Protein AF-A0A1B6K3U2-F1 (afdb_monomer_lite)

pLDDT: mean 71.56, std 18.68, range [35.25, 95.81]

Foldseek 3Di:
DDDDPPPPPPPDPPDDDDPVCVPPDDDPDPDDDDPPCPPQADPVRDGDVVVVVVVLVCVVPVLPDLDDPVNVVVSVVVVVVCVVVVVVVPPPDDDPDDDDDDDPPPPQDPVNVVVVSVVSVD

Radius of gyration: 23.86 Å; chains: 1; bounding box: 73×41×43 Å

Secondary structure (DSSP, 8-state):
------------TTS---GGGTT-------PPPPTTTTTSB-TTS-B-HHHHHHHHHHHHT-TT-PPPHHHHHHHHHHHHHHHHTTTTS--S-----------------HHHHHHHHHHTT-

Sequence (122 aa):
DAASLKIDQERKPSLTRSQTDSNITYTAEETPEASGSTLYITKDGNIDFQVVLKAVHSVVLRDNICCTLRVCEVVYNLLELLMDMGVLSESSSETSESESIKPKNKVETPHGLAMNCVIRAL

Organism: NCBI:txid320908

Structure (mmCIF, N/CA/C/O backbone):
data_AF-A0A1B6K3U2-F1
#
_entry.id   AF-A0A1B6K3U2-F1
#
loop_
_atom_site.group_PDB
_atom_site.id
_atom_site.type_symbol
_atom_site.label_atom_id
_atom_site.label_alt_id
_atom_site.label_comp_id
_atom_site.label_asym_id
_atom_site.label_entity_id
_atom_site.label_seq_id
_atom_site.pdbx_PDB_ins_code
_atom_site.Cartn_x
_atom_site.Cartn_y
_atom_site.Cartn_z
_atom_site.occupancy
_atom_site.B_iso_or_equiv
_atom_site.auth_seq_id
_atom_site.auth_comp_id
_atom_site.auth_asym_id
_atom_site.auth_atom_id
_atom_site.pdbx_PDB_model_num
ATOM 1 N N . ASP A 1 1 ? -50.411 -29.924 22.843 1.00 41.22 1 ASP A N 1
ATOM 2 C CA . ASP A 1 1 ? -48.952 -30.064 23.000 1.00 41.22 1 ASP A CA 1
ATOM 3 C C . ASP A 1 1 ? -48.213 -29.951 21.683 1.00 41.22 1 ASP A C 1
ATOM 5 O O . ASP A 1 1 ? -48.407 -30.790 20.817 1.00 41.22 1 ASP A O 1
ATOM 9 N N . ALA A 1 2 ? -47.397 -28.909 21.542 1.00 38.41 2 ALA A N 1
ATOM 10 C CA . ALA A 1 2 ? -46.114 -28.917 20.831 1.00 38.41 2 ALA A CA 1
ATOM 11 C C . ALA A 1 2 ? -45.484 -27.544 21.086 1.00 38.41 2 ALA A C 1
ATOM 13 O O . ALA A 1 2 ? -45.951 -26.517 20.597 1.00 38.41 2 ALA A O 1
ATOM 14 N N . ALA A 1 3 ? -44.519 -27.543 21.997 1.00 41.69 3 ALA A N 1
ATOM 15 C CA . ALA A 1 3 ? -43.969 -26.372 22.640 1.00 41.69 3 ALA A CA 1
ATOM 16 C C . ALA A 1 3 ? -43.270 -25.413 21.666 1.00 41.69 3 ALA A C 1
ATOM 18 O O . ALA A 1 3 ? -42.500 -25.804 20.792 1.00 41.69 3 ALA A O 1
ATOM 19 N N . SER A 1 4 ? -43.527 -24.133 21.919 1.00 49.00 4 SER A N 1
ATOM 20 C CA . SER A 1 4 ? -42.742 -22.969 21.529 1.00 49.00 4 SER A CA 1
ATOM 21 C C . SER A 1 4 ? -41.245 -23.186 21.785 1.00 49.00 4 SER A C 1
ATOM 23 O O . SER A 1 4 ? -40.781 -23.004 22.908 1.00 49.00 4 SER A O 1
ATOM 25 N N . LEU A 1 5 ? -40.474 -23.491 20.743 1.00 46.06 5 LEU A N 1
ATOM 26 C CA . LEU A 1 5 ? -39.027 -23.272 20.738 1.00 46.06 5 LEU A CA 1
ATOM 27 C C . LEU A 1 5 ? -38.768 -21.857 20.213 1.00 46.06 5 LEU A C 1
ATOM 29 O O . LEU A 1 5 ? -38.360 -21.648 19.073 1.00 46.06 5 LEU A O 1
ATOM 33 N N . LYS A 1 6 ? -39.057 -20.863 21.062 1.00 46.00 6 LYS A N 1
ATOM 34 C CA . LYS A 1 6 ? -38.463 -19.534 20.925 1.00 46.00 6 LYS A CA 1
ATOM 35 C C . LYS A 1 6 ? -36.988 -19.698 21.254 1.00 46.00 6 LYS A C 1
ATOM 37 O O . LYS A 1 6 ? -36.611 -19.820 22.414 1.00 46.00 6 LYS A O 1
ATOM 42 N N . ILE A 1 7 ? -36.171 -19.767 20.214 1.00 46.78 7 ILE A N 1
ATOM 43 C CA . ILE A 1 7 ? -34.735 -19.573 20.342 1.00 46.78 7 ILE A CA 1
ATOM 44 C C . ILE A 1 7 ? -34.574 -18.073 20.593 1.00 46.78 7 ILE A C 1
ATOM 46 O O . ILE A 1 7 ? -34.478 -17.279 19.660 1.00 46.78 7 ILE A O 1
ATOM 50 N N . ASP A 1 8 ? -34.653 -17.673 21.862 1.00 46.75 8 ASP A N 1
ATOM 51 C CA . ASP A 1 8 ? -34.238 -16.352 22.325 1.00 46.75 8 ASP A CA 1
ATOM 52 C C . ASP A 1 8 ? -32.712 -16.279 22.182 1.00 46.75 8 ASP A C 1
ATOM 54 O O . ASP A 1 8 ? -31.950 -16.459 23.129 1.00 46.75 8 ASP A O 1
ATOM 58 N N . GLN A 1 9 ? -32.254 -16.092 20.943 1.00 54.59 9 GLN A N 1
ATOM 59 C CA . GLN A 1 9 ? -30.862 -15.807 20.649 1.00 54.59 9 GLN A CA 1
ATOM 60 C C . GLN A 1 9 ? -30.600 -14.380 21.129 1.00 54.59 9 GLN A C 1
ATOM 62 O O . GLN A 1 9 ? -30.983 -13.402 20.485 1.00 54.59 9 GLN A O 1
ATOM 67 N N . GLU A 1 10 ? -30.038 -14.293 22.332 1.00 48.62 10 GLU A N 1
ATOM 68 C CA . GLU A 1 10 ? -29.693 -13.066 23.039 1.00 48.62 10 GLU A CA 1
ATOM 69 C C . GLU A 1 10 ? -29.064 -12.045 22.073 1.00 48.62 10 GLU A C 1
ATOM 71 O O . GLU A 1 10 ? -28.015 -12.287 21.467 1.00 48.62 10 GLU A O 1
ATOM 76 N N . ARG A 1 11 ? -29.752 -10.911 21.867 1.00 53.94 11 ARG A N 1
ATOM 77 C CA . ARG A 1 11 ? -29.288 -9.832 20.986 1.00 53.94 11 ARG A CA 1
ATOM 78 C C . ARG A 1 11 ? -28.013 -9.240 21.577 1.00 53.94 11 ARG A C 1
ATOM 80 O O . ARG A 1 11 ? -28.082 -8.438 22.505 1.00 53.94 11 ARG A O 1
ATOM 87 N N . LYS A 1 12 ? -26.854 -9.609 21.030 1.00 53.44 12 LYS A N 1
ATOM 88 C CA . LYS A 1 12 ? -25.577 -9.009 21.427 1.00 53.44 12 LYS A CA 1
ATOM 89 C C . LYS A 1 12 ? -25.594 -7.499 21.122 1.00 53.44 12 LYS A C 1
ATOM 91 O O . LYS A 1 12 ? -25.833 -7.122 19.974 1.00 53.44 12 LYS A O 1
ATOM 96 N N . PRO A 1 13 ? -25.317 -6.630 22.110 1.00 57.91 13 PRO A N 1
ATOM 97 C CA . PRO A 1 13 ? -25.390 -5.172 21.971 1.00 57.91 13 PRO A CA 1
ATOM 98 C C . PRO A 1 13 ? -24.224 -4.554 21.174 1.00 57.91 13 PRO A C 1
ATOM 100 O O . PRO A 1 13 ? -24.108 -3.335 21.115 1.00 57.91 13 PRO A O 1
ATOM 103 N N . SER A 1 14 ? -23.346 -5.368 20.577 1.00 58.53 14 SER A N 1
ATOM 104 C CA . SER A 1 14 ? -22.093 -4.920 19.957 1.00 58.53 14 SER A CA 1
ATOM 105 C C . SER A 1 14 ? -22.188 -4.560 18.470 1.00 58.53 14 SER A C 1
ATOM 107 O O . SER A 1 14 ? -21.211 -4.069 17.919 1.00 58.53 14 SER A O 1
ATOM 109 N N . LEU A 1 15 ? -23.326 -4.788 17.804 1.00 63.44 15 LEU A N 1
ATOM 110 C CA . LEU A 1 15 ? -23.534 -4.357 16.416 1.00 63.44 15 LEU A CA 1
ATOM 111 C C . LEU A 1 15 ? -24.323 -3.046 16.393 1.00 63.44 15 LEU A C 1
ATOM 113 O O . LEU A 1 15 ? -25.499 -3.013 16.760 1.00 63.44 15 LEU A O 1
ATOM 117 N N . THR A 1 16 ? -23.683 -1.963 15.948 1.00 62.78 16 THR A N 1
ATOM 118 C CA . THR A 1 16 ? -24.354 -0.690 15.672 1.00 62.78 16 THR A CA 1
ATOM 119 C C . THR A 1 16 ? -25.385 -0.908 14.565 1.00 62.78 16 THR A C 1
ATOM 121 O O . THR A 1 16 ? -25.025 -1.109 13.409 1.00 62.78 16 THR A O 1
ATOM 124 N N . ARG A 1 17 ? -26.675 -0.895 14.911 1.00 73.44 17 ARG A N 1
ATOM 125 C CA . ARG A 1 17 ? -27.766 -1.044 13.939 1.00 73.44 17 ARG A CA 1
ATOM 126 C C . ARG A 1 17 ? -28.267 0.308 13.467 1.00 73.44 17 ARG A C 1
ATOM 128 O O . ARG A 1 17 ? -28.505 1.206 14.274 1.00 73.44 17 ARG A O 1
ATOM 135 N N . SER A 1 18 ? -28.480 0.429 12.163 1.00 68.62 18 SER A N 1
ATOM 136 C CA . SER A 1 18 ? -29.198 1.560 11.580 1.00 68.62 18 SER A CA 1
ATOM 137 C C . SER A 1 18 ? -30.717 1.371 11.715 1.00 68.62 18 SER A C 1
ATOM 139 O O . SER A 1 18 ? -31.207 0.273 11.981 1.00 68.62 18 SER A O 1
ATOM 141 N N . GLN A 1 19 ? -31.488 2.447 11.532 1.00 67.25 19 GLN A N 1
ATOM 142 C CA . GLN A 1 19 ? -32.940 2.449 11.764 1.00 67.25 19 GLN A CA 1
ATOM 143 C C . GLN A 1 19 ? -33.702 1.431 10.881 1.00 67.25 19 GLN A C 1
ATOM 145 O O . GLN A 1 19 ? -34.670 0.816 11.331 1.00 67.25 19 GLN A O 1
ATOM 150 N N . THR A 1 20 ? -33.248 1.192 9.648 1.00 78.00 20 THR A N 1
ATOM 151 C CA . THR A 1 20 ? -33.857 0.238 8.697 1.00 78.00 20 THR A CA 1
ATOM 152 C C . THR A 1 20 ? -33.454 -1.214 8.936 1.00 78.00 20 THR A C 1
ATOM 154 O O . THR A 1 20 ? -34.103 -2.131 8.444 1.00 78.00 20 THR A O 1
ATOM 157 N N . ASP A 1 21 ? -32.410 -1.437 9.720 1.00 79.50 21 ASP A N 1
ATOM 158 C CA . ASP A 1 21 ? -31.817 -2.748 9.957 1.00 79.50 21 ASP A CA 1
ATOM 159 C C . ASP A 1 21 ? -32.433 -3.457 11.182 1.00 79.50 21 ASP A C 1
ATOM 161 O O . ASP A 1 21 ? -31.951 -4.480 11.656 1.00 79.50 21 ASP A O 1
ATOM 165 N N . SER A 1 22 ? -33.545 -2.934 11.712 1.00 76.56 22 SER A N 1
ATOM 166 C CA . SER A 1 22 ? -34.179 -3.378 12.965 1.00 76.56 22 SER A CA 1
ATOM 167 C C . SER A 1 22 ? -34.652 -4.842 12.973 1.00 76.56 22 SER A C 1
ATOM 169 O O . SER A 1 22 ? -34.813 -5.416 14.048 1.00 76.56 22 SER A O 1
ATOM 171 N N . ASN A 1 23 ? -34.875 -5.453 11.801 1.00 72.31 23 ASN A N 1
ATOM 172 C CA . ASN A 1 23 ? -35.457 -6.798 11.670 1.00 72.31 23 ASN A CA 1
ATOM 173 C C . ASN A 1 23 ? -34.497 -7.854 11.090 1.00 72.31 23 ASN A C 1
ATOM 175 O O . ASN A 1 23 ? -34.912 -8.986 10.851 1.00 72.31 23 ASN A O 1
ATOM 179 N N . ILE A 1 24 ? -33.234 -7.502 10.835 1.00 79.06 24 ILE A N 1
ATOM 180 C CA . ILE A 1 24 ? -32.242 -8.432 10.279 1.00 79.06 24 ILE A CA 1
ATOM 181 C C . ILE A 1 24 ? -31.505 -9.111 11.425 1.00 79.06 24 ILE A C 1
ATOM 183 O O . ILE A 1 24 ? -30.828 -8.440 12.187 1.00 79.06 24 ILE A O 1
ATOM 187 N N . THR A 1 25 ? -31.595 -10.421 11.603 1.00 75.50 25 THR A N 1
ATOM 188 C CA . THR A 1 25 ? -30.801 -11.101 12.640 1.00 75.50 25 THR A CA 1
ATOM 189 C C . THR A 1 25 ? -29.393 -11.362 12.109 1.00 75.50 25 THR A C 1
ATOM 191 O O . THR A 1 25 ? -29.200 -12.298 11.343 1.00 75.50 25 THR A O 1
ATOM 194 N N . TYR A 1 26 ? -28.409 -10.550 12.513 1.00 70.25 26 TYR A N 1
ATOM 195 C CA . TYR A 1 26 ? -26.998 -10.863 12.276 1.00 70.25 26 TYR A CA 1
ATOM 196 C C . TYR A 1 26 ? -26.582 -11.944 13.258 1.00 70.25 26 TYR A C 1
ATOM 198 O O . TYR A 1 26 ? -26.519 -11.715 14.469 1.00 70.25 26 TYR A O 1
ATOM 206 N N . THR A 1 27 ? -26.317 -13.132 12.738 1.00 70.88 27 THR A N 1
ATOM 207 C CA . THR A 1 27 ? -25.537 -14.122 13.458 1.00 70.88 27 THR A CA 1
ATOM 208 C C . THR A 1 27 ? -24.079 -13.684 13.385 1.00 70.88 27 THR A C 1
ATOM 210 O O . THR A 1 27 ? -23.559 -13.376 12.317 1.00 70.88 27 THR A O 1
ATOM 213 N N . ALA A 1 28 ? -23.416 -13.604 14.540 1.00 67.31 28 ALA A N 1
ATOM 214 C CA . ALA A 1 28 ? -21.966 -13.456 14.601 1.00 67.31 28 ALA A CA 1
ATOM 215 C C . ALA A 1 28 ? -21.341 -14.811 14.248 1.00 67.31 28 ALA A C 1
ATOM 217 O O . ALA A 1 28 ? -20.806 -15.503 15.110 1.00 67.31 28 ALA A O 1
ATOM 218 N N . GLU A 1 29 ? -21.531 -15.242 13.006 1.00 70.81 29 GLU A N 1
ATOM 219 C CA . GLU A 1 29 ? -20.727 -16.312 12.448 1.00 70.81 29 GLU A CA 1
ATOM 220 C C . GLU A 1 29 ? -19.378 -15.700 12.101 1.00 70.81 29 GLU A C 1
ATOM 222 O O . GLU A 1 29 ? -19.293 -14.728 11.351 1.00 70.81 29 GLU A O 1
ATOM 227 N N . GLU A 1 30 ? -18.327 -16.237 12.712 1.00 67.88 30 GLU A N 1
ATOM 228 C CA . GLU A 1 30 ? -16.954 -15.945 12.330 1.00 67.88 30 GLU A CA 1
ATOM 229 C C . GLU A 1 30 ? -16.750 -16.534 10.934 1.00 67.88 30 GLU A C 1
ATOM 231 O O . GLU A 1 30 ? -16.401 -17.702 10.760 1.00 67.88 30 GLU A O 1
ATOM 236 N N . THR A 1 31 ? -17.096 -15.750 9.915 1.00 73.50 31 THR A N 1
ATOM 237 C CA . THR A 1 31 ? -16.851 -16.134 8.534 1.00 73.50 31 THR A CA 1
ATOM 238 C C . THR A 1 31 ? -15.346 -16.179 8.334 1.00 73.50 31 THR A C 1
ATOM 240 O O . THR A 1 31 ? -14.681 -15.179 8.629 1.00 73.50 31 THR A O 1
ATOM 243 N N . PRO A 1 32 ? -14.798 -17.300 7.838 1.00 80.19 32 PRO A N 1
ATOM 244 C CA . PRO A 1 32 ? -13.378 -17.383 7.584 1.00 80.19 32 PRO A CA 1
ATOM 245 C C . PRO A 1 32 ? -12.986 -16.296 6.594 1.00 80.19 32 PRO A C 1
ATOM 247 O O . PRO A 1 32 ? -13.741 -15.942 5.683 1.00 80.19 32 PRO A O 1
ATOM 250 N N . GLU A 1 33 ? -11.784 -15.782 6.792 1.00 81.56 33 GLU A N 1
ATOM 251 C CA . GLU A 1 33 ? -11.205 -14.802 5.903 1.00 81.56 33 GLU A CA 1
ATOM 252 C C . GLU A 1 33 ? -11.225 -15.297 4.442 1.00 81.56 33 GLU A C 1
ATOM 254 O O . GLU A 1 33 ? -11.000 -16.480 4.158 1.00 81.56 33 GLU A O 1
ATOM 259 N N . ALA A 1 34 ? -11.525 -14.391 3.506 1.00 85.50 34 ALA A N 1
ATOM 260 C CA . ALA A 1 34 ? -11.593 -14.732 2.095 1.00 85.50 34 ALA A CA 1
ATOM 261 C C . ALA A 1 34 ? -10.243 -15.280 1.605 1.00 85.50 34 ALA A C 1
ATOM 263 O O . ALA A 1 34 ? -9.166 -14.804 1.969 1.00 85.50 34 ALA A O 1
ATOM 264 N N . SER A 1 35 ? -10.287 -16.292 0.737 1.00 87.62 35 SER A N 1
ATOM 265 C CA . SER A 1 35 ? -9.061 -16.857 0.172 1.00 87.62 35 SER A CA 1
ATOM 266 C C . SER A 1 35 ? -8.249 -15.778 -0.547 1.00 87.62 35 SER A C 1
ATOM 268 O O . SER A 1 35 ? -8.754 -15.106 -1.443 1.00 87.62 35 SER A O 1
ATOM 270 N N . GLY A 1 36 ? -6.981 -15.632 -0.162 1.00 84.75 36 GLY A N 1
ATOM 271 C CA . GLY A 1 36 ? -6.067 -14.646 -0.737 1.00 84.75 36 GLY A CA 1
ATOM 272 C C . GLY A 1 36 ? -6.008 -13.308 -0.001 1.00 84.75 36 GLY A C 1
ATOM 273 O O . GLY A 1 36 ? -5.080 -12.550 -0.271 1.00 84.75 36 GLY A O 1
ATOM 274 N N . SER A 1 37 ? -6.909 -13.030 0.948 1.00 85.88 37 SER A N 1
ATOM 275 C CA . SER A 1 37 ? -6.722 -11.894 1.861 1.00 85.88 37 SER A CA 1
ATOM 276 C C . SER A 1 37 ? -5.920 -12.268 3.104 1.00 85.88 37 SER A C 1
ATOM 278 O O . SER A 1 37 ? -5.434 -11.370 3.777 1.00 85.88 37 SER A O 1
ATOM 280 N N . THR A 1 38 ? -5.706 -13.567 3.358 1.00 86.25 38 THR A N 1
ATOM 281 C CA . THR A 1 38 ? -5.003 -14.089 4.538 1.00 86.25 38 THR A CA 1
ATOM 282 C C . THR A 1 38 ? -3.754 -13.279 4.879 1.00 86.25 38 THR A C 1
ATOM 284 O O . THR A 1 38 ? -2.873 -13.124 4.033 1.00 86.25 38 THR A O 1
ATOM 287 N N . LEU A 1 39 ? -3.671 -12.817 6.134 1.00 87.62 39 LEU A N 1
ATOM 288 C CA . LEU A 1 39 ? -2.618 -11.949 6.699 1.00 87.62 39 LEU A CA 1
ATOM 289 C C . LEU A 1 39 ? -2.716 -10.455 6.354 1.00 87.62 39 LEU A C 1
ATOM 291 O O . LEU A 1 39 ? -1.940 -9.680 6.905 1.00 87.62 39 LEU A O 1
ATOM 295 N N . TYR A 1 40 ? -3.641 -10.031 5.493 1.00 92.69 40 TYR A N 1
ATOM 296 C CA . TYR A 1 40 ? -3.907 -8.609 5.240 1.00 92.69 40 TYR A CA 1
ATOM 297 C C . TYR A 1 40 ? -5.036 -8.052 6.108 1.00 92.69 40 TYR A C 1
ATOM 299 O O . TYR A 1 40 ? -5.181 -6.833 6.174 1.00 92.69 40 TYR A O 1
ATOM 307 N N . ILE A 1 41 ? -5.830 -8.907 6.758 1.00 92.62 41 ILE A N 1
ATOM 308 C CA . ILE A 1 41 ? -6.945 -8.497 7.613 1.00 92.62 41 ILE A CA 1
ATOM 309 C C . ILE A 1 41 ? -6.590 -8.717 9.088 1.00 92.62 41 ILE A C 1
ATOM 311 O O . ILE A 1 41 ? -6.122 -9.784 9.487 1.00 92.62 41 ILE A O 1
ATOM 315 N N . THR A 1 42 ? -6.797 -7.692 9.914 1.00 89.56 42 THR A N 1
ATOM 316 C CA . THR A 1 42 ? -6.600 -7.755 11.364 1.00 89.56 42 THR A CA 1
ATOM 317 C C . THR A 1 42 ? -7.753 -8.498 12.039 1.00 89.56 42 THR A C 1
ATOM 319 O O . THR A 1 42 ? -8.846 -8.630 11.490 1.00 89.56 42 THR A O 1
ATOM 322 N N . LYS A 1 43 ? -7.552 -8.925 13.291 1.00 85.31 43 LYS A N 1
ATOM 323 C CA . LYS A 1 43 ? -8.608 -9.535 14.127 1.00 85.31 43 LYS A CA 1
ATOM 324 C C . LYS A 1 43 ? -9.858 -8.656 14.296 1.00 85.31 43 LYS A C 1
ATOM 326 O O . LYS A 1 43 ? -10.930 -9.171 14.588 1.00 85.31 43 LYS A O 1
ATOM 331 N N . ASP A 1 44 ? -9.707 -7.343 14.124 1.00 85.50 44 ASP A N 1
ATOM 332 C CA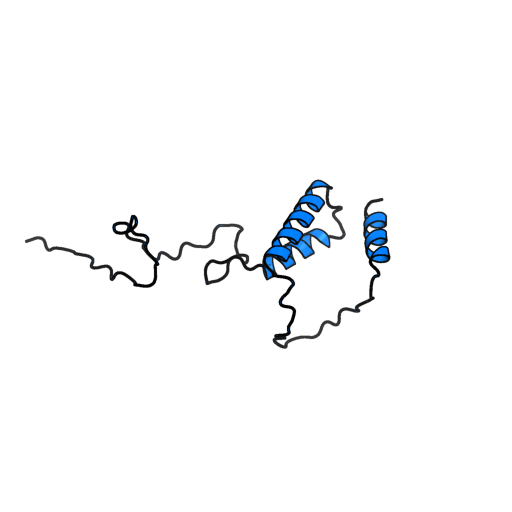 . ASP A 1 44 ? -10.787 -6.362 14.237 1.00 85.50 44 ASP A CA 1
ATOM 333 C C . ASP A 1 44 ? -11.531 -6.168 12.899 1.00 85.50 44 ASP A C 1
ATOM 335 O O . ASP A 1 44 ? -12.440 -5.345 12.809 1.00 85.50 44 ASP A O 1
ATOM 339 N N . GLY A 1 45 ? -11.143 -6.911 11.854 1.00 85.94 45 GLY A N 1
ATOM 340 C CA . GLY A 1 45 ? -11.744 -6.866 10.520 1.00 85.94 45 GLY A CA 1
ATOM 341 C C . GLY A 1 45 ? -11.242 -5.724 9.632 1.00 85.94 45 GLY A C 1
ATOM 342 O O . GLY A 1 45 ? -11.815 -5.486 8.571 1.00 85.94 45 GLY A O 1
ATOM 343 N N . ASN A 1 46 ? -10.187 -5.014 10.044 1.00 90.25 46 ASN A N 1
ATOM 344 C CA . ASN A 1 46 ? -9.594 -3.914 9.277 1.00 90.25 46 ASN A CA 1
ATOM 345 C C . ASN A 1 46 ? -8.428 -4.399 8.410 1.00 90.25 46 ASN A C 1
ATOM 347 O O . ASN A 1 46 ? -7.907 -5.489 8.614 1.00 90.25 46 ASN A O 1
ATOM 351 N N . ILE A 1 47 ? -7.979 -3.570 7.468 1.00 91.38 47 ILE A N 1
ATOM 352 C CA . ILE A 1 47 ? -6.785 -3.859 6.664 1.00 91.38 47 ILE A CA 1
ATOM 353 C C . ILE A 1 47 ? -5.525 -3.517 7.472 1.00 91.38 47 ILE A C 1
ATOM 355 O O . ILE A 1 47 ? -5.405 -2.414 8.003 1.00 91.38 47 ILE A O 1
ATOM 359 N N . ASP A 1 48 ? -4.564 -4.438 7.528 1.00 92.25 48 ASP A N 1
ATOM 360 C CA . ASP A 1 48 ? -3.228 -4.193 8.074 1.00 92.25 48 ASP A CA 1
ATOM 361 C C . ASP A 1 48 ? -2.353 -3.475 7.034 1.00 92.25 48 ASP A C 1
ATOM 363 O O . ASP A 1 48 ? -1.739 -4.081 6.146 1.00 92.25 48 ASP A O 1
ATOM 367 N N . PHE A 1 49 ? -2.282 -2.148 7.146 1.00 92.06 49 PHE A N 1
ATOM 368 C CA . PHE A 1 49 ? -1.504 -1.323 6.224 1.00 92.06 49 PHE A CA 1
ATOM 369 C C . PHE A 1 49 ? 0.011 -1.566 6.298 1.00 92.06 49 PHE A C 1
ATOM 371 O O . PHE A 1 49 ? 0.704 -1.327 5.304 1.00 92.06 49 PHE A O 1
ATOM 378 N N . GLN A 1 50 ? 0.550 -2.090 7.407 1.00 91.12 50 GLN A N 1
ATOM 379 C CA . GLN A 1 50 ? 1.969 -2.451 7.466 1.00 91.12 50 GLN A CA 1
ATOM 380 C C . GLN A 1 50 ? 2.265 -3.672 6.597 1.00 91.12 50 GLN A C 1
ATOM 382 O O . GLN A 1 50 ? 3.298 -3.714 5.920 1.00 91.12 50 GLN A O 1
ATOM 387 N N . VAL A 1 51 ? 1.375 -4.667 6.590 1.00 92.88 5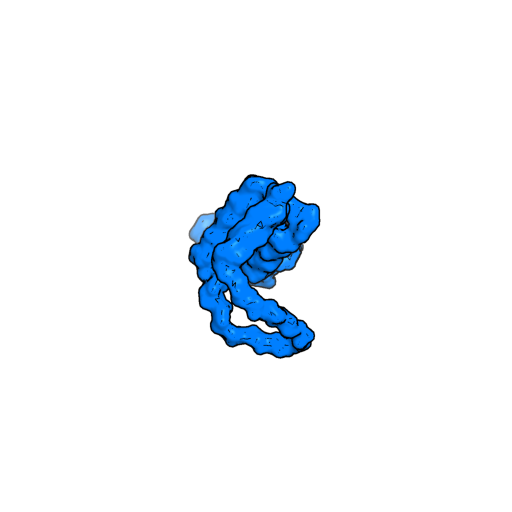1 VAL A N 1
ATOM 388 C CA . VAL A 1 51 ? 1.509 -5.846 5.720 1.00 92.88 51 VAL A CA 1
ATOM 389 C C . VAL A 1 51 ? 1.368 -5.448 4.252 1.00 92.88 51 VAL A C 1
ATOM 391 O O . VAL A 1 51 ? 2.185 -5.872 3.430 1.00 92.88 51 VAL A O 1
ATOM 394 N N . VAL A 1 52 ? 0.419 -4.565 3.926 1.00 93.19 52 VAL A N 1
ATOM 395 C CA . VAL A 1 52 ? 0.279 -4.000 2.571 1.00 93.19 52 VAL A CA 1
ATOM 396 C C . VAL A 1 52 ? 1.570 -3.307 2.133 1.00 93.19 52 VAL A C 1
ATOM 398 O O . VAL A 1 52 ? 2.091 -3.606 1.059 1.00 93.19 52 VAL A O 1
ATOM 401 N N . LEU A 1 53 ? 2.146 -2.440 2.970 1.00 92.38 53 LEU A N 1
ATOM 402 C CA . LEU A 1 53 ? 3.381 -1.726 2.638 1.00 92.38 53 LEU A CA 1
ATOM 403 C C . LEU A 1 53 ? 4.568 -2.682 2.423 1.00 92.38 53 LEU A C 1
ATOM 405 O O . LEU A 1 53 ? 5.337 -2.515 1.474 1.00 92.38 53 LEU A O 1
ATOM 409 N N . LYS A 1 54 ? 4.697 -3.726 3.252 1.00 91.25 54 LYS A N 1
ATOM 410 C CA . LYS A 1 54 ? 5.715 -4.780 3.074 1.00 91.25 54 LYS A CA 1
ATOM 411 C C . LYS A 1 54 ? 5.536 -5.529 1.753 1.00 91.25 54 LYS A C 1
ATOM 413 O O . LYS A 1 54 ? 6.528 -5.818 1.079 1.00 91.25 54 LYS A O 1
ATOM 418 N N . ALA A 1 55 ? 4.297 -5.822 1.365 1.00 91.31 55 ALA A N 1
ATOM 419 C CA . ALA A 1 55 ? 3.996 -6.469 0.093 1.00 91.31 55 ALA A CA 1
ATOM 420 C C . ALA A 1 55 ? 4.395 -5.580 -1.095 1.00 91.31 55 ALA A C 1
ATOM 422 O O . ALA A 1 55 ? 5.088 -6.049 -1.999 1.00 91.31 55 ALA A O 1
ATOM 423 N N . VAL A 1 56 ? 4.052 -4.287 -1.055 1.00 91.81 56 VAL A N 1
ATOM 424 C CA . VAL A 1 56 ? 4.464 -3.304 -2.074 1.00 91.81 56 VAL A CA 1
ATOM 425 C C . VAL A 1 56 ? 5.982 -3.248 -2.190 1.00 91.81 56 VAL A C 1
ATOM 427 O O . VAL A 1 56 ? 6.523 -3.391 -3.286 1.00 91.81 56 VAL A O 1
ATOM 430 N N . HIS A 1 57 ? 6.683 -3.130 -1.063 1.00 91.12 57 HIS A N 1
ATOM 431 C CA . HIS A 1 57 ? 8.142 -3.138 -1.028 1.00 91.12 57 HIS A CA 1
ATOM 432 C C . HIS A 1 57 ? 8.725 -4.413 -1.659 1.00 91.12 57 HIS A C 1
ATOM 434 O O . HIS A 1 57 ? 9.632 -4.338 -2.484 1.00 91.12 57 HIS A O 1
ATOM 440 N N . SER A 1 58 ? 8.175 -5.589 -1.343 1.00 90.12 58 SER A N 1
ATOM 441 C CA . SER A 1 58 ? 8.624 -6.863 -1.922 1.00 90.12 58 SER A CA 1
ATOM 442 C C . SER A 1 58 ? 8.431 -6.942 -3.441 1.00 90.12 58 SER A C 1
ATOM 444 O O . SER A 1 58 ? 9.264 -7.527 -4.137 1.00 90.12 58 SER A O 1
ATOM 446 N N . VAL A 1 59 ? 7.355 -6.352 -3.970 1.00 88.88 59 VAL A N 1
ATOM 447 C CA . VAL A 1 59 ? 7.110 -6.282 -5.418 1.00 88.88 59 VAL A CA 1
ATOM 448 C C . VAL A 1 59 ? 8.135 -5.374 -6.096 1.00 88.88 59 VAL A C 1
ATOM 450 O O . VAL A 1 59 ? 8.694 -5.756 -7.121 1.00 88.88 59 VAL A O 1
ATOM 453 N N . VAL A 1 60 ? 8.428 -4.215 -5.503 1.00 88.75 60 VAL A N 1
ATOM 454 C CA . VAL A 1 60 ? 9.364 -3.226 -6.062 1.00 88.75 60 VAL A CA 1
ATOM 455 C C . VAL A 1 60 ? 10.817 -3.706 -6.010 1.00 88.75 60 VAL A C 1
ATOM 457 O O . VAL A 1 60 ? 11.567 -3.488 -6.958 1.00 88.75 60 VAL A O 1
ATOM 460 N N . LEU A 1 61 ? 11.225 -4.389 -4.936 1.00 87.00 61 LEU A N 1
ATOM 461 C CA . LEU A 1 61 ? 12.604 -4.867 -4.755 1.00 87.00 61 LEU A CA 1
ATOM 462 C C . LEU A 1 61 ? 12.913 -6.179 -5.481 1.00 87.00 61 LEU A C 1
ATOM 464 O O . LEU A 1 61 ? 13.986 -6.749 -5.290 1.00 87.00 61 LEU A O 1
ATOM 468 N N . ARG A 1 62 ? 11.996 -6.707 -6.291 1.00 84.50 62 ARG A N 1
ATOM 469 C CA . ARG A 1 62 ? 12.198 -8.003 -6.935 1.00 84.50 62 ARG A CA 1
ATOM 470 C C . ARG A 1 62 ? 13.298 -7.903 -8.004 1.00 84.50 62 ARG A C 1
ATOM 472 O O . ARG A 1 62 ? 13.027 -7.615 -9.162 1.00 84.50 62 ARG A O 1
ATOM 479 N N . ASP A 1 63 ? 14.537 -8.205 -7.612 1.00 64.75 63 ASP A N 1
ATOM 480 C CA . ASP A 1 63 ? 15.766 -7.987 -8.400 1.00 64.75 63 ASP A CA 1
ATOM 481 C C . ASP A 1 63 ? 15.790 -8.665 -9.784 1.00 64.75 63 ASP A C 1
ATOM 483 O O . ASP A 1 63 ? 16.555 -8.260 -10.652 1.00 64.75 63 ASP A O 1
ATOM 487 N N . ASN A 1 64 ? 14.952 -9.683 -10.007 1.00 64.38 64 ASN A N 1
ATOM 488 C CA . ASN A 1 64 ? 14.934 -10.481 -11.239 1.00 64.38 64 ASN A CA 1
ATOM 489 C C . ASN A 1 64 ? 13.742 -10.179 -12.164 1.00 64.38 64 ASN A C 1
ATOM 491 O O . ASN A 1 64 ? 13.570 -10.859 -13.175 1.00 64.38 64 ASN A O 1
ATOM 495 N N . ILE A 1 65 ? 12.882 -9.214 -11.818 1.00 71.81 65 ILE A N 1
ATOM 496 C CA . ILE A 1 65 ? 11.717 -8.847 -12.630 1.00 71.81 65 ILE A CA 1
ATOM 497 C C . ILE A 1 65 ? 11.704 -7.334 -12.798 1.00 71.81 65 ILE A C 1
ATOM 499 O O . ILE A 1 65 ? 11.411 -6.597 -11.860 1.00 71.81 65 ILE A O 1
ATOM 503 N N . CYS A 1 66 ? 11.975 -6.868 -14.016 1.00 72.19 66 CYS A N 1
ATOM 504 C CA . CYS A 1 66 ? 11.737 -5.472 -14.343 1.00 72.19 66 CYS A CA 1
ATOM 505 C C . CYS A 1 66 ? 10.223 -5.220 -14.295 1.00 72.19 66 CYS A C 1
ATOM 507 O O . CYS A 1 66 ? 9.448 -5.887 -14.988 1.00 72.19 66 CYS A O 1
ATOM 509 N N . CYS A 1 67 ? 9.785 -4.290 -13.447 1.00 83.00 67 CYS A N 1
ATOM 510 C CA . CYS A 1 67 ? 8.377 -3.929 -13.369 1.00 83.00 67 CYS A CA 1
ATOM 511 C C . CYS A 1 67 ? 7.936 -3.320 -14.703 1.00 83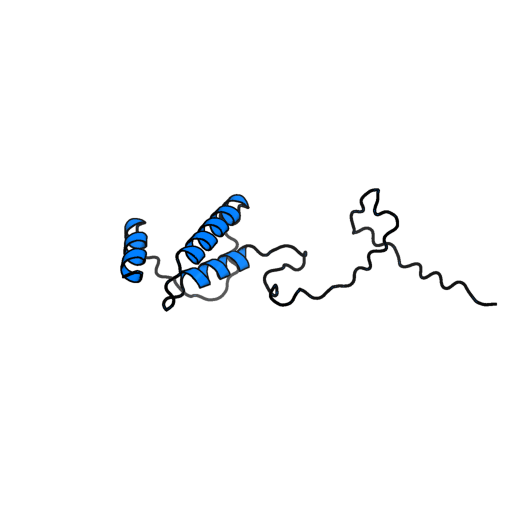.00 67 CYS A C 1
ATOM 513 O O . CYS A 1 67 ? 8.599 -2.440 -15.253 1.00 83.00 67 CYS A O 1
ATOM 515 N N . THR A 1 68 ? 6.803 -3.783 -15.233 1.00 89.25 68 THR A N 1
ATOM 516 C CA . THR A 1 68 ? 6.183 -3.098 -16.373 1.00 89.25 68 THR A CA 1
ATOM 517 C C . THR A 1 68 ? 5.747 -1.698 -15.943 1.00 89.25 68 THR A C 1
ATOM 519 O O . THR A 1 68 ? 5.412 -1.492 -14.776 1.00 89.25 68 THR A O 1
ATOM 522 N N . LEU A 1 69 ? 5.674 -0.752 -16.884 1.00 88.94 69 LEU A N 1
ATOM 523 C CA . LEU A 1 69 ? 5.220 0.616 -16.599 1.00 88.94 69 LEU A CA 1
ATOM 524 C C . LEU A 1 69 ? 3.886 0.638 -15.833 1.00 88.94 69 LEU A C 1
ATOM 526 O O . LEU A 1 69 ? 3.741 1.367 -14.861 1.00 88.94 69 LEU A O 1
ATOM 530 N N . ARG A 1 70 ? 2.958 -0.250 -16.205 1.00 92.38 70 ARG A N 1
ATOM 531 C CA . ARG A 1 70 ? 1.653 -0.386 -15.547 1.00 92.38 70 ARG A CA 1
ATOM 532 C C . ARG A 1 70 ? 1.751 -0.815 -14.087 1.00 92.38 70 ARG A C 1
ATOM 534 O O . ARG A 1 70 ? 0.967 -0.368 -13.262 1.00 92.38 70 ARG A O 1
ATOM 541 N N . VAL A 1 71 ? 2.701 -1.689 -13.762 1.00 90.81 71 VAL A N 1
ATOM 542 C CA . VAL A 1 71 ? 2.944 -2.097 -12.372 1.00 90.81 71 VAL A CA 1
ATOM 543 C C . VAL A 1 71 ? 3.513 -0.922 -11.582 1.00 90.81 71 VAL A C 1
ATOM 545 O O . VAL A 1 71 ? 3.064 -0.682 -10.467 1.00 90.81 71 VAL A O 1
ATOM 548 N N . CYS A 1 72 ? 4.431 -0.150 -12.167 1.00 90.94 72 CYS A N 1
ATOM 549 C CA . CYS A 1 72 ? 4.972 1.050 -11.528 1.00 90.94 72 CYS A CA 1
ATOM 550 C C . CYS A 1 72 ? 3.888 2.105 -11.251 1.00 90.94 72 CYS A C 1
ATOM 552 O O . CYS A 1 72 ? 3.864 2.665 -10.161 1.00 90.94 72 CYS A O 1
ATOM 554 N N . GLU A 1 73 ? 2.972 2.341 -12.196 1.00 94.44 73 GLU A N 1
ATOM 555 C CA . GLU A 1 73 ? 1.821 3.243 -12.011 1.00 94.44 73 GLU A CA 1
ATOM 556 C C . GLU A 1 73 ? 0.931 2.788 -10.848 1.00 94.44 73 GLU A C 1
ATOM 558 O O . GLU A 1 73 ? 0.571 3.584 -9.985 1.00 94.44 73 GLU A O 1
ATOM 563 N N . VAL A 1 74 ? 0.617 1.490 -10.784 1.00 94.88 74 VAL A N 1
ATOM 564 C CA . VAL A 1 74 ? -0.188 0.923 -9.691 1.00 94.88 74 VAL A CA 1
ATOM 565 C C . VAL A 1 74 ? 0.524 1.066 -8.346 1.00 94.88 74 VAL A C 1
ATOM 567 O O . VAL A 1 74 ? -0.106 1.447 -7.363 1.00 94.88 74 VAL A O 1
ATOM 570 N N . VAL A 1 75 ? 1.830 0.793 -8.298 1.00 93.50 75 VAL A N 1
ATOM 571 C CA . VAL A 1 75 ? 2.643 0.981 -7.089 1.00 93.50 75 VAL A CA 1
ATOM 572 C C . VAL A 1 75 ? 2.622 2.442 -6.647 1.00 93.50 75 VAL A C 1
ATOM 574 O O . VAL A 1 75 ? 2.436 2.705 -5.463 1.00 93.50 75 VAL A O 1
ATOM 577 N N . TYR A 1 76 ? 2.776 3.386 -7.576 1.00 93.88 76 TYR A N 1
ATOM 578 C CA . TYR A 1 76 ? 2.751 4.813 -7.268 1.00 93.88 76 TYR A CA 1
ATOM 579 C C . TYR A 1 76 ? 1.402 5.245 -6.678 1.00 93.88 76 TYR A C 1
ATOM 581 O O . TYR A 1 76 ? 1.375 5.815 -5.590 1.00 93.88 76 TYR A O 1
ATOM 589 N N . ASN A 1 77 ? 0.294 4.883 -7.331 1.00 95.81 77 ASN A N 1
ATOM 590 C CA . ASN A 1 77 ? -1.057 5.197 -6.855 1.00 95.81 77 ASN A CA 1
ATOM 591 C C . ASN A 1 77 ? -1.333 4.597 -5.466 1.00 95.81 77 ASN A C 1
ATOM 593 O O . ASN A 1 77 ? -2.002 5.203 -4.633 1.00 95.81 77 ASN A O 1
ATOM 597 N N . LEU A 1 78 ? -0.816 3.394 -5.200 1.00 94.50 78 LEU A N 1
ATOM 598 C CA . LEU A 1 78 ? -0.970 2.748 -3.901 1.00 94.50 78 LEU A CA 1
ATOM 599 C C . LEU A 1 78 ? -0.145 3.444 -2.812 1.00 94.50 78 LEU A C 1
ATOM 601 O O . LEU A 1 78 ? -0.630 3.597 -1.696 1.00 94.50 78 LEU A O 1
ATOM 605 N N . LEU A 1 79 ? 1.079 3.883 -3.117 1.00 93.94 79 LEU A N 1
ATOM 606 C CA . LEU A 1 79 ? 1.894 4.649 -2.173 1.00 93.94 79 LEU A CA 1
ATOM 607 C C . LEU A 1 79 ? 1.256 6.000 -1.839 1.00 93.94 79 LEU A C 1
ATOM 609 O O . LEU A 1 79 ? 1.253 6.375 -0.671 1.00 93.94 79 LEU A O 1
ATOM 613 N N . GLU A 1 80 ? 0.690 6.696 -2.827 1.00 94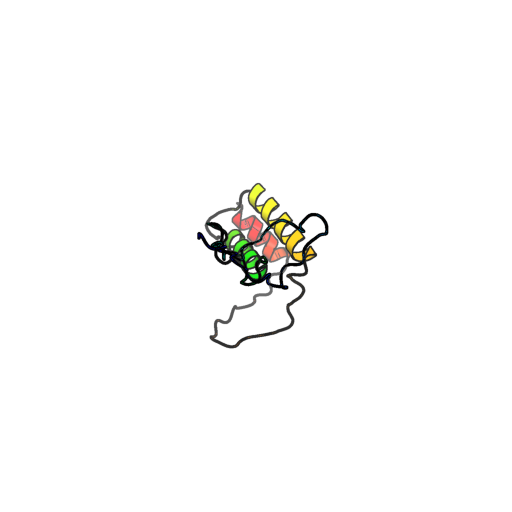.56 80 GLU A N 1
ATOM 614 C CA . GLU A 1 80 ? -0.072 7.934 -2.615 1.00 94.56 80 GLU A CA 1
ATOM 615 C C . GLU A 1 80 ? -1.231 7.710 -1.637 1.00 94.56 80 GLU A C 1
ATOM 617 O O . GLU A 1 80 ? -1.302 8.371 -0.602 1.00 94.56 80 GLU A O 1
ATOM 622 N N . LEU A 1 81 ? -2.046 6.679 -1.873 1.00 94.62 81 LEU A N 1
ATOM 623 C CA . LEU A 1 81 ? -3.147 6.335 -0.975 1.00 94.62 81 LEU A CA 1
ATOM 624 C C . LEU A 1 81 ? -2.666 5.983 0.443 1.00 94.62 81 LEU A C 1
ATOM 626 O O . LEU A 1 81 ? -3.263 6.411 1.426 1.00 94.62 81 LEU A O 1
ATOM 630 N N . LEU A 1 82 ? -1.586 5.208 0.577 1.00 92.19 82 LEU A N 1
ATOM 631 C CA . LEU A 1 82 ? -1.034 4.851 1.891 1.00 92.19 82 LEU A CA 1
ATOM 632 C C . LEU A 1 82 ? -0.497 6.078 2.646 1.00 92.19 82 LEU A C 1
ATOM 634 O O . LEU A 1 82 ? -0.578 6.120 3.876 1.00 92.19 82 LEU A O 1
ATOM 638 N N . MET A 1 83 ? 0.029 7.075 1.931 1.00 90.94 83 MET A N 1
ATOM 639 C CA . MET A 1 83 ? 0.445 8.351 2.518 1.00 90.94 83 MET A CA 1
ATOM 640 C C . MET A 1 83 ? -0.751 9.163 3.009 1.00 90.94 83 MET A C 1
ATOM 642 O O . MET A 1 83 ? -0.718 9.640 4.143 1.00 90.94 83 MET A O 1
ATOM 646 N N . ASP A 1 84 ? -1.815 9.256 2.213 1.00 92.69 84 ASP A N 1
ATOM 647 C CA . ASP A 1 84 ? -3.049 9.958 2.590 1.00 92.69 84 ASP A CA 1
ATOM 648 C C . ASP A 1 84 ? -3.723 9.329 3.817 1.00 92.69 84 ASP A C 1
ATOM 650 O O . ASP A 1 84 ? -4.294 10.027 4.655 1.00 92.69 84 ASP A O 1
ATOM 654 N N . MET A 1 85 ? -3.599 8.009 3.966 1.00 88.31 85 MET A N 1
ATOM 655 C CA . MET A 1 85 ? -4.079 7.262 5.133 1.00 88.31 85 MET A CA 1
ATOM 656 C C . MET A 1 85 ? -3.191 7.430 6.380 1.00 88.31 85 MET A C 1
ATOM 658 O O . MET A 1 85 ? -3.510 6.882 7.432 1.00 88.31 85 MET A O 1
ATOM 662 N N . GLY A 1 86 ? -2.079 8.168 6.290 1.00 86.56 86 GLY A N 1
ATOM 663 C CA . GLY A 1 86 ? -1.195 8.461 7.421 1.00 86.56 86 GLY A CA 1
ATOM 664 C C . GLY A 1 86 ? -0.255 7.322 7.825 1.00 86.56 86 GLY A C 1
ATOM 665 O O . GLY A 1 86 ? 0.457 7.455 8.818 1.00 86.56 86 GLY A O 1
ATOM 666 N N . VAL A 1 87 ? -0.176 6.239 7.042 1.00 85.88 87 VAL A N 1
ATOM 667 C CA . VAL A 1 87 ? 0.596 5.019 7.367 1.00 85.88 87 VAL A CA 1
ATOM 668 C C . VAL A 1 87 ? 2.091 5.309 7.558 1.00 85.88 87 VAL A C 1
ATOM 670 O O . VAL A 1 87 ? 2.769 4.642 8.335 1.00 85.88 87 VAL A O 1
ATOM 673 N N . LEU A 1 88 ? 2.624 6.322 6.866 1.00 75.19 88 LEU A N 1
ATOM 674 C CA . LEU A 1 88 ? 4.035 6.715 6.962 1.00 75.19 88 LEU A CA 1
ATOM 675 C C . LEU A 1 88 ? 4.328 7.713 8.099 1.00 75.19 88 LEU A C 1
ATOM 677 O O . LEU A 1 88 ? 5.491 8.045 8.323 1.00 75.19 88 LEU A O 1
ATOM 681 N N . SER A 1 89 ? 3.307 8.197 8.816 1.00 67.44 89 SER A N 1
ATOM 682 C CA . SER A 1 89 ? 3.465 9.175 9.902 1.00 67.44 89 SER A CA 1
ATOM 683 C C . SER A 1 89 ? 3.796 8.536 11.261 1.00 67.44 89 SER A C 1
ATOM 685 O O . SER A 1 89 ? 4.241 9.241 12.166 1.00 67.44 89 SER A O 1
ATOM 687 N N . GLU A 1 90 ? 3.613 7.223 11.424 1.00 57.78 90 GLU A N 1
ATOM 688 C CA . GLU A 1 90 ? 3.791 6.498 12.695 1.00 57.78 90 GLU A CA 1
ATOM 689 C C . GLU A 1 90 ? 5.203 5.905 12.859 1.00 57.78 90 GLU A C 1
ATOM 691 O O . GLU A 1 90 ? 5.383 4.747 13.226 1.00 57.78 90 GLU A O 1
ATOM 696 N N . SER A 1 91 ? 6.251 6.693 12.602 1.00 50.12 91 SER A N 1
ATOM 697 C CA . SER A 1 91 ? 7.633 6.267 12.879 1.00 50.12 91 SER A CA 1
ATOM 698 C C . SER A 1 91 ? 8.125 6.633 14.286 1.00 50.12 91 SER A C 1
ATOM 700 O O . SER A 1 91 ? 9.334 6.666 14.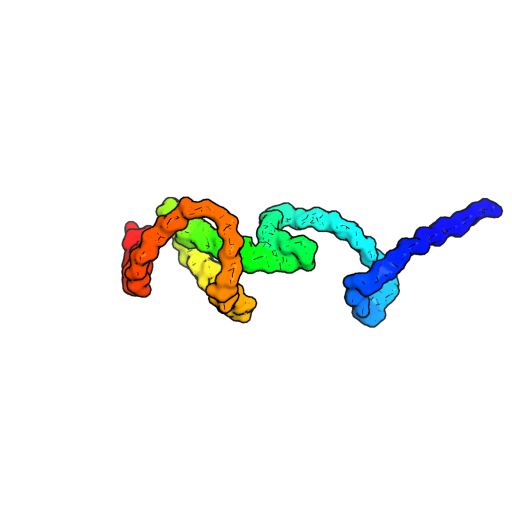522 1.00 50.12 91 SER A O 1
ATOM 702 N N . SER A 1 92 ? 7.235 6.909 15.242 1.00 44.47 92 SER A N 1
ATOM 703 C CA . SER A 1 92 ? 7.604 7.041 16.655 1.00 44.47 92 SER A CA 1
ATOM 704 C C . SER A 1 92 ? 7.519 5.687 17.362 1.00 44.47 92 SER A C 1
ATOM 706 O O . SER A 1 92 ? 6.575 5.409 18.087 1.00 44.47 92 SER A O 1
ATOM 708 N N . SER A 1 93 ? 8.546 4.868 17.126 1.00 49.31 93 SER A N 1
ATOM 709 C CA . SER A 1 93 ? 9.161 3.965 18.109 1.00 49.31 93 SER A CA 1
ATOM 710 C C . SER A 1 93 ? 8.237 3.202 19.067 1.00 49.31 93 SER A C 1
ATOM 712 O O . SER A 1 93 ? 8.067 3.617 20.208 1.00 49.31 93 SER A O 1
ATOM 714 N N . GLU A 1 94 ? 7.840 1.993 18.674 1.00 43.12 94 GLU A N 1
ATOM 715 C CA . GLU A 1 94 ? 7.728 0.868 19.610 1.00 43.12 94 GLU A CA 1
ATOM 716 C C . GLU A 1 94 ? 8.501 -0.331 19.047 1.00 43.12 94 GLU A C 1
ATOM 718 O O . GLU A 1 94 ? 7.982 -1.243 18.407 1.00 43.12 94 GLU A O 1
ATOM 723 N N . THR A 1 95 ? 9.817 -0.282 19.260 1.00 37.53 95 THR A N 1
ATOM 724 C CA . THR A 1 95 ? 10.716 -1.425 19.110 1.00 37.53 95 THR A CA 1
ATOM 725 C C . THR A 1 95 ? 10.329 -2.468 20.152 1.00 37.53 95 THR A C 1
ATOM 727 O O . THR A 1 95 ? 10.677 -2.339 21.322 1.00 37.53 95 THR A O 1
ATOM 730 N N . SER A 1 96 ? 9.624 -3.514 19.730 1.00 41.44 96 SER A N 1
ATOM 731 C CA . SER A 1 96 ? 9.612 -4.777 20.467 1.00 41.44 96 SER A CA 1
ATOM 732 C C . SER A 1 96 ? 10.901 -5.513 20.117 1.00 41.44 96 SER A C 1
ATOM 734 O O . SER A 1 96 ? 11.120 -5.910 18.973 1.00 41.44 96 SER A O 1
ATOM 736 N N . GLU A 1 97 ? 11.801 -5.601 21.086 1.00 40.91 97 GLU A N 1
ATOM 737 C CA . GLU A 1 97 ? 13.120 -6.206 20.958 1.00 40.91 97 GLU A CA 1
ATOM 738 C C . GLU A 1 97 ? 13.017 -7.707 20.635 1.00 40.91 97 GLU A C 1
ATOM 740 O O . GLU A 1 97 ? 12.470 -8.478 21.419 1.00 40.91 97 GLU A O 1
ATOM 745 N N . SER A 1 98 ? 13.575 -8.147 19.501 1.00 39.91 98 SER A N 1
ATOM 746 C CA . SER A 1 98 ? 14.415 -9.358 19.418 1.00 39.91 98 SER A CA 1
ATOM 747 C C . SER A 1 98 ? 15.053 -9.541 18.030 1.00 39.91 98 SER A C 1
ATOM 749 O O . SER A 1 98 ? 14.391 -9.573 17.002 1.00 39.91 98 SER A O 1
ATOM 751 N N . GLU A 1 99 ? 16.379 -9.698 18.079 1.00 35.25 99 GLU A N 1
ATOM 752 C CA . GLU A 1 99 ? 17.311 -10.254 17.084 1.00 35.25 99 GLU A CA 1
ATOM 753 C C . GLU A 1 99 ? 17.823 -9.379 15.914 1.00 35.25 99 GLU A C 1
ATOM 755 O O . GLU A 1 99 ? 17.276 -9.256 14.823 1.00 35.25 99 GLU A O 1
ATOM 760 N N . SER A 1 100 ? 19.013 -8.832 16.195 1.00 43.59 100 SER A N 1
ATOM 761 C CA . SER A 1 100 ? 20.035 -8.231 15.336 1.00 43.59 100 SER A CA 1
ATOM 762 C C . SER A 1 100 ? 20.130 -8.735 13.888 1.00 43.59 100 SER A C 1
ATOM 764 O O . SER A 1 100 ? 20.752 -9.760 13.615 1.00 43.59 100 SER A O 1
ATOM 766 N N . ILE A 1 101 ? 19.756 -7.874 12.939 1.00 43.72 101 ILE A N 1
ATOM 767 C CA . ILE A 1 101 ? 20.425 -7.767 11.633 1.00 43.72 101 ILE A CA 1
ATOM 768 C C . ILE A 1 101 ? 20.646 -6.275 11.367 1.00 43.72 101 ILE A C 1
ATOM 770 O O . ILE A 1 101 ? 19.692 -5.518 11.237 1.00 43.72 101 ILE A O 1
ATOM 774 N N . LYS A 1 102 ? 21.905 -5.821 11.322 1.00 36.38 102 LYS A N 1
ATOM 775 C CA . LYS A 1 102 ? 22.255 -4.429 10.982 1.00 36.38 102 LYS A CA 1
ATOM 776 C C . LYS A 1 102 ? 22.065 -4.203 9.473 1.00 36.38 102 LYS A C 1
ATOM 778 O O . LYS A 1 102 ? 22.860 -4.766 8.715 1.00 36.38 102 LYS A O 1
ATOM 783 N N . PRO A 1 103 ? 21.143 -3.345 8.997 1.00 38.31 103 PRO A N 1
ATOM 784 C CA . PRO A 1 103 ? 21.229 -2.856 7.632 1.00 38.31 103 PRO A CA 1
ATOM 785 C C . PRO A 1 103 ? 22.276 -1.737 7.587 1.00 38.31 103 PRO A C 1
ATOM 787 O O . PRO A 1 103 ? 22.228 -0.762 8.339 1.00 38.31 103 PRO A O 1
ATOM 790 N N . LYS A 1 104 ? 23.276 -1.891 6.717 1.00 43.12 104 LYS A N 1
ATOM 791 C CA . LYS A 1 104 ? 24.211 -0.815 6.377 1.00 43.12 104 LYS A CA 1
ATOM 792 C C . LYS A 1 104 ? 23.424 0.264 5.626 1.00 43.12 104 LYS A C 1
ATOM 794 O O . LYS A 1 104 ? 23.272 0.164 4.415 1.00 43.12 104 LYS A O 1
ATOM 799 N N . ASN A 1 105 ? 22.939 1.283 6.332 1.00 40.06 105 ASN A N 1
ATOM 800 C CA . ASN A 1 105 ? 22.372 2.479 5.712 1.00 40.06 105 ASN A CA 1
ATOM 801 C C . ASN A 1 105 ? 23.487 3.245 4.993 1.00 40.06 105 ASN A C 1
ATOM 803 O O . ASN A 1 105 ? 24.179 4.078 5.579 1.00 40.06 105 ASN A O 1
ATOM 807 N N . LYS A 1 106 ? 23.688 2.942 3.710 1.00 54.34 106 LYS A N 1
ATOM 808 C CA . LYS A 1 106 ? 24.334 3.875 2.795 1.00 54.34 106 LYS A CA 1
ATOM 809 C C . LYS A 1 106 ? 23.253 4.894 2.453 1.00 54.34 106 LYS A C 1
ATOM 811 O O . LYS A 1 106 ? 22.213 4.512 1.932 1.00 54.34 106 LYS A O 1
ATOM 816 N N . VAL A 1 107 ? 23.458 6.156 2.820 1.00 50.50 107 VAL A N 1
ATOM 817 C CA . VAL A 1 107 ? 22.559 7.249 2.432 1.00 50.50 107 VAL A CA 1
ATOM 818 C C . VAL A 1 107 ? 22.622 7.349 0.910 1.00 50.50 107 VAL A C 1
ATOM 820 O O . VAL A 1 107 ? 23.548 7.942 0.357 1.00 50.50 107 VAL A O 1
ATOM 823 N N . GLU A 1 108 ? 21.704 6.674 0.223 1.00 63.06 108 GLU A N 1
ATOM 824 C CA . GLU A 1 108 ? 21.567 6.792 -1.220 1.00 63.06 108 GLU A CA 1
ATOM 825 C C . GLU A 1 108 ? 20.856 8.109 -1.498 1.00 63.06 108 GLU A C 1
ATOM 827 O O . GLU A 1 108 ? 19.719 8.343 -1.091 1.00 63.06 108 GLU A O 1
ATOM 832 N N . THR A 1 109 ? 21.580 9.023 -2.136 1.00 73.44 109 THR A N 1
ATOM 833 C CA . THR A 1 109 ? 21.020 10.290 -2.589 1.00 73.44 109 THR A CA 1
ATOM 834 C C . THR A 1 109 ? 19.875 10.008 -3.571 1.00 73.44 109 THR A C 1
ATOM 836 O O . THR A 1 109 ? 19.923 9.007 -4.289 1.00 73.44 109 THR A O 1
ATOM 839 N N . PRO A 1 110 ? 18.856 10.880 -3.674 1.00 66.56 110 PRO A N 1
ATOM 840 C CA . PRO A 1 110 ? 17.742 10.683 -4.610 1.00 66.56 110 PRO A CA 1
ATOM 841 C C . PRO A 1 110 ? 18.215 10.511 -6.066 1.00 66.56 110 PRO A C 1
ATOM 843 O O . PRO A 1 110 ? 17.627 9.750 -6.830 1.00 66.56 110 PRO A O 1
ATOM 846 N N . HIS A 1 111 ? 19.344 11.131 -6.429 1.00 64.31 111 HIS A N 1
ATOM 847 C CA . HIS A 1 11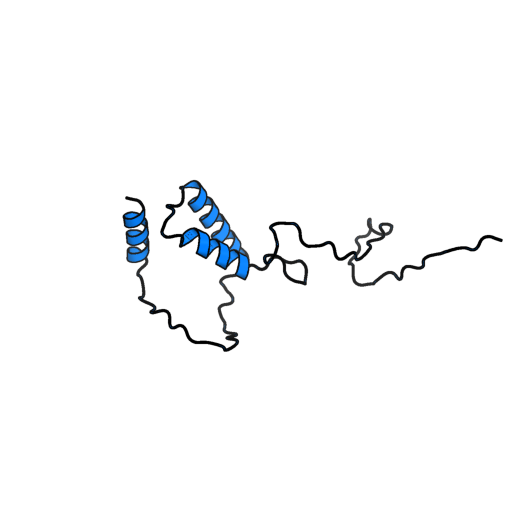1 ? 20.024 10.893 -7.705 1.00 64.31 111 HIS A CA 1
ATOM 848 C C . HIS A 1 111 ? 20.603 9.477 -7.846 1.00 64.31 111 HIS A C 1
ATOM 850 O O . HIS A 1 111 ? 20.550 8.911 -8.935 1.00 64.31 111 HIS A O 1
ATOM 856 N N . GLY A 1 112 ? 21.146 8.901 -6.771 1.00 67.19 112 GLY A N 1
ATOM 857 C CA . GLY A 1 112 ? 21.644 7.526 -6.751 1.00 67.19 112 GLY A CA 1
ATOM 858 C C . GLY A 1 112 ? 20.524 6.504 -6.931 1.00 67.19 112 GLY A C 1
ATOM 859 O O . GLY A 1 112 ? 20.668 5.584 -7.732 1.00 67.19 112 GLY A O 1
ATOM 860 N N . LEU A 1 113 ? 19.376 6.719 -6.280 1.00 69.00 113 LEU A N 1
ATOM 861 C CA . LEU A 1 113 ? 18.199 5.865 -6.454 1.00 69.00 113 LEU A CA 1
ATOM 862 C C . LEU A 1 113 ? 17.660 5.942 -7.892 1.00 69.00 113 LEU A C 1
ATOM 864 O O . LEU A 1 113 ? 17.422 4.911 -8.517 1.00 69.00 113 LEU A O 1
ATOM 868 N N . ALA A 1 114 ? 17.566 7.152 -8.457 1.00 69.50 114 ALA A N 1
ATOM 869 C CA . ALA A 1 114 ? 17.140 7.350 -9.842 1.00 69.50 114 ALA A CA 1
ATOM 870 C C . ALA A 1 114 ? 18.100 6.701 -10.856 1.00 69.50 114 ALA A C 1
ATOM 872 O O . ALA A 1 114 ? 17.647 6.037 -11.788 1.00 69.50 114 ALA A O 1
ATOM 873 N N . MET A 1 115 ? 19.421 6.828 -10.668 1.00 68.56 115 MET A N 1
ATOM 874 C CA . MET A 1 115 ? 20.397 6.147 -11.529 1.00 68.56 115 MET A CA 1
ATOM 875 C C . MET A 1 115 ? 20.321 4.624 -11.402 1.00 68.56 115 MET A C 1
ATOM 877 O O . MET A 1 115 ? 20.390 3.939 -12.418 1.00 68.56 115 MET A O 1
ATOM 881 N N . ASN A 1 116 ? 20.128 4.086 -10.195 1.00 62.69 116 ASN A N 1
ATOM 882 C CA . ASN A 1 116 ? 19.962 2.646 -9.996 1.00 62.69 116 ASN A CA 1
ATOM 883 C C . ASN A 1 116 ? 18.709 2.113 -10.709 1.00 62.69 116 ASN A C 1
ATOM 885 O O . ASN A 1 116 ? 18.764 1.045 -11.320 1.00 62.69 116 ASN A O 1
ATOM 889 N N . CYS A 1 117 ? 17.606 2.865 -10.700 1.00 56.41 117 CYS A N 1
ATOM 890 C CA . CYS A 1 117 ? 16.404 2.515 -11.458 1.00 56.41 117 CYS A CA 1
ATOM 891 C C . CYS A 1 117 ? 16.636 2.535 -12.980 1.00 56.41 117 CYS A C 1
ATOM 893 O O . CYS A 1 117 ? 16.157 1.639 -13.668 1.00 56.41 117 CYS A O 1
ATOM 895 N N . VAL A 1 118 ? 17.391 3.507 -13.509 1.00 66.12 118 VAL A N 1
ATOM 896 C CA . VAL A 1 118 ? 17.696 3.600 -14.952 1.00 66.12 118 VAL A CA 1
ATOM 897 C C . VAL A 1 118 ? 18.661 2.502 -15.405 1.00 66.12 118 VAL A C 1
ATOM 899 O O . VAL A 1 118 ? 18.442 1.899 -16.450 1.00 66.12 118 VAL A O 1
ATOM 902 N N . ILE A 1 119 ? 19.697 2.200 -14.617 1.00 65.94 119 ILE A N 1
ATOM 903 C CA . ILE A 1 119 ? 20.675 1.143 -14.931 1.00 65.94 119 ILE A CA 1
ATOM 904 C C . ILE A 1 119 ? 20.016 -0.240 -14.941 1.00 65.94 119 ILE A C 1
ATOM 906 O O . ILE A 1 119 ? 20.405 -1.085 -15.733 1.00 65.94 119 ILE A O 1
ATOM 910 N N . ARG A 1 120 ? 19.013 -0.481 -14.087 1.00 58.31 120 ARG A N 1
ATOM 911 C CA . ARG A 1 120 ? 18.264 -1.750 -14.073 1.00 58.31 120 ARG A CA 1
ATOM 912 C C . ARG A 1 120 ? 17.242 -1.882 -15.212 1.00 58.31 120 ARG A C 1
ATOM 914 O O . ARG A 1 120 ? 16.739 -2.980 -15.423 1.00 58.31 120 ARG A O 1
ATOM 921 N N . ALA A 1 121 ? 16.909 -0.792 -15.905 1.00 51.94 121 ALA A N 1
ATOM 922 C CA . ALA A 1 121 ? 15.918 -0.770 -16.984 1.00 51.94 121 ALA A CA 1
ATOM 923 C C . ALA A 1 121 ? 16.526 -0.869 -18.401 1.00 51.94 121 ALA A C 1
ATOM 925 O O . ALA A 1 121 ? 15.768 -1.007 -19.364 1.00 51.94 121 ALA A O 1
ATOM 926 N N . LEU A 1 122 ? 17.857 -0.785 -18.530 1.00 48.22 122 LEU A N 1
ATOM 927 C CA . LEU A 1 122 ? 18.631 -0.973 -19.767 1.00 48.22 122 LEU A CA 1
ATOM 928 C C . LEU A 1 122 ? 19.284 -2.358 -19.791 1.00 48.22 122 LEU A C 1
ATOM 930 O O . LEU A 1 122 ? 19.310 -2.957 -20.889 1.00 48.22 122 LEU A O 1
#